Protein AF-A0AAU9C6Y6-F1 (afdb_monomer_lite)

Radius of gyration: 31.86 Å; chains: 1; bounding box: 61×22×101 Å

Structure (mmCIF, N/CA/C/O backbone):
data_AF-A0AAU9C6Y6-F1
#
_entry.id   AF-A0AAU9C6Y6-F1
#
loop_
_atom_site.group_PDB
_atom_site.id
_atom_site.type_symbol
_atom_site.label_atom_id
_atom_site.label_alt_id
_atom_site.label_comp_id
_atom_site.label_asym_id
_atom_site.label_entity_id
_atom_site.label_seq_id
_atom_site.pdbx_PDB_ins_code
_atom_site.Cartn_x
_atom_site.Cartn_y
_atom_site.Cartn_z
_atom_site.occupancy
_atom_site.B_iso_or_equiv
_atom_site.auth_seq_id
_atom_site.auth_comp_id
_atom_site.auth_asym_id
_atom_site.auth_atom_id
_atom_site.pdbx_PDB_model_num
ATOM 1 N N . MET A 1 1 ? 35.448 9.245 -67.996 1.00 52.88 1 MET A N 1
ATOM 2 C CA . MET A 1 1 ? 35.584 9.422 -66.527 1.00 52.88 1 MET A CA 1
ATOM 3 C C . MET A 1 1 ? 34.272 9.784 -65.802 1.00 52.88 1 MET A C 1
ATOM 5 O O . MET A 1 1 ? 34.324 10.096 -64.621 1.00 52.88 1 MET A O 1
ATOM 9 N N . ASN A 1 2 ? 33.089 9.674 -66.432 1.00 55.56 2 ASN A N 1
ATOM 10 C CA . ASN A 1 2 ? 31.809 10.038 -65.786 1.00 55.56 2 ASN A CA 1
ATOM 11 C C . ASN A 1 2 ? 31.006 8.837 -65.241 1.00 55.56 2 ASN A C 1
ATOM 13 O O . ASN A 1 2 ? 30.227 9.002 -64.308 1.00 55.56 2 ASN A O 1
ATOM 17 N N . MET A 1 3 ? 31.215 7.623 -65.770 1.00 51.03 3 MET A N 1
ATOM 18 C CA . MET A 1 3 ? 30.457 6.431 -65.352 1.00 51.03 3 MET A CA 1
ATOM 19 C C . MET A 1 3 ? 30.866 5.917 -63.960 1.00 51.03 3 MET A C 1
ATOM 21 O O . MET A 1 3 ? 30.005 5.638 -63.131 1.00 51.03 3 MET A O 1
ATOM 25 N N . LEU A 1 4 ? 32.175 5.876 -63.675 1.00 56.47 4 LEU A N 1
ATOM 26 C CA . LEU A 1 4 ? 32.714 5.483 -62.364 1.00 56.47 4 LEU A CA 1
ATOM 27 C C . LEU A 1 4 ? 32.316 6.479 -61.263 1.00 56.47 4 LEU A C 1
ATOM 29 O O . LEU A 1 4 ? 31.940 6.071 -60.170 1.00 56.47 4 LEU A O 1
ATOM 33 N N . ARG A 1 5 ? 32.293 7.784 -61.578 1.00 58.19 5 ARG A N 1
ATOM 34 C CA . ARG A 1 5 ? 31.905 8.845 -60.635 1.00 58.19 5 ARG A CA 1
ATOM 35 C C . ARG A 1 5 ? 30.444 8.722 -60.190 1.00 58.19 5 ARG A C 1
ATOM 37 O O . ARG A 1 5 ? 30.152 8.902 -59.013 1.00 58.19 5 ARG A O 1
ATOM 44 N N . ASN A 1 6 ? 29.538 8.353 -61.097 1.00 62.56 6 ASN A N 1
ATOM 45 C CA . ASN A 1 6 ? 28.130 8.116 -60.763 1.00 62.56 6 ASN A CA 1
ATOM 46 C C . ASN A 1 6 ? 27.925 6.859 -59.906 1.00 62.56 6 ASN A C 1
ATOM 48 O O . ASN A 1 6 ? 27.060 6.864 -59.030 1.00 62.56 6 ASN A O 1
ATOM 52 N N . PHE A 1 7 ? 28.719 5.807 -60.121 1.00 64.31 7 PHE A N 1
ATOM 53 C CA . PHE A 1 7 ? 28.696 4.618 -59.266 1.00 64.31 7 PHE A CA 1
ATOM 54 C C . PHE A 1 7 ? 29.164 4.937 -57.843 1.00 64.31 7 PHE A C 1
ATOM 56 O O . PHE A 1 7 ? 28.476 4.590 -56.885 1.00 64.31 7 PHE A O 1
ATOM 63 N N . THR A 1 8 ? 30.268 5.675 -57.697 1.00 73.62 8 THR A N 1
ATOM 64 C CA . THR A 1 8 ? 30.772 6.103 -56.385 1.00 73.62 8 THR A CA 1
ATOM 65 C C . THR A 1 8 ? 29.784 7.026 -55.665 1.00 73.62 8 THR A C 1
ATOM 67 O O . THR A 1 8 ? 29.518 6.814 -54.488 1.00 73.62 8 THR A O 1
ATOM 70 N N . ILE A 1 9 ? 29.170 8.000 -56.353 1.00 77.12 9 ILE A N 1
ATOM 71 C CA . ILE A 1 9 ? 28.183 8.911 -55.738 1.00 77.12 9 ILE A CA 1
ATOM 72 C C . ILE A 1 9 ? 26.941 8.150 -55.253 1.00 77.12 9 ILE A C 1
ATOM 74 O O . ILE A 1 9 ? 26.478 8.385 -54.140 1.00 77.12 9 ILE A O 1
ATOM 78 N N . ARG A 1 10 ? 26.411 7.213 -56.052 1.00 80.56 10 ARG A N 1
ATOM 79 C CA . ARG A 1 10 ? 25.257 6.391 -55.649 1.00 80.56 10 ARG A CA 1
ATOM 80 C C . ARG A 1 10 ? 25.585 5.489 -54.463 1.00 80.56 10 ARG A C 1
ATOM 82 O O . ARG A 1 10 ? 24.769 5.373 -53.557 1.00 80.56 10 ARG A O 1
ATOM 89 N N . PHE A 1 11 ? 26.777 4.897 -54.444 1.00 82.12 11 PHE A N 1
ATOM 90 C CA . PHE A 1 11 ? 27.230 4.075 -53.325 1.00 82.12 11 PHE A CA 1
ATOM 91 C C . PHE A 1 11 ? 27.365 4.894 -52.034 1.00 82.12 11 PHE A C 1
ATOM 93 O O . PHE A 1 11 ? 26.866 4.483 -50.992 1.00 82.12 11 PHE A O 1
ATOM 100 N N . VAL A 1 12 ? 27.956 6.091 -52.113 1.00 85.38 12 VAL A N 1
ATOM 101 C CA . VAL A 1 12 ? 28.076 7.008 -50.967 1.00 85.38 12 VAL A CA 1
ATOM 102 C C . VAL A 1 12 ? 26.699 7.468 -50.477 1.00 85.38 12 VAL A C 1
ATOM 104 O O . VAL A 1 12 ? 26.449 7.476 -49.275 1.00 85.38 12 VAL A O 1
ATOM 107 N N . MET A 1 13 ? 25.774 7.784 -51.387 1.00 87.06 13 MET A N 1
ATOM 108 C CA . MET A 1 13 ? 24.400 8.158 -51.036 1.00 87.06 13 MET A CA 1
ATOM 109 C C . MET A 1 13 ? 23.655 7.013 -50.331 1.00 87.06 13 MET A C 1
ATOM 111 O O . MET A 1 13 ? 22.994 7.250 -49.322 1.00 87.06 13 MET A O 1
ATOM 115 N N .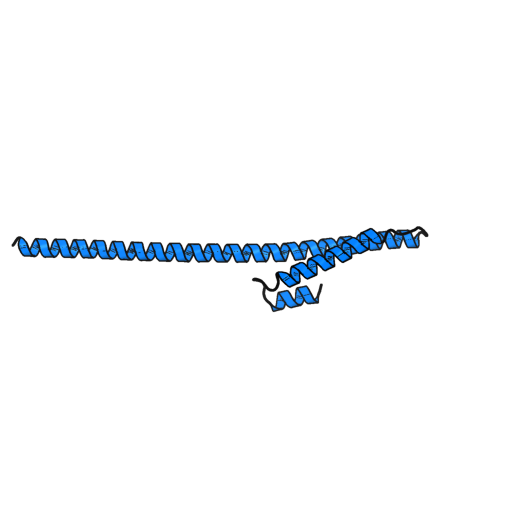 LEU A 1 14 ? 23.799 5.774 -50.814 1.00 87.00 14 LEU A N 1
ATOM 116 C CA . LEU A 1 14 ? 23.216 4.588 -50.179 1.00 87.00 14 LEU A CA 1
ATOM 117 C C . LEU A 1 14 ? 23.845 4.288 -48.815 1.00 87.00 14 LEU A C 1
ATOM 119 O O . LEU A 1 14 ? 23.128 3.912 -47.895 1.00 87.00 14 LEU A O 1
ATOM 123 N N . ALA A 1 15 ? 25.155 4.487 -48.660 1.00 87.12 15 ALA A N 1
ATOM 124 C CA . ALA A 1 15 ? 25.835 4.306 -47.381 1.00 87.12 15 ALA A CA 1
ATOM 125 C C . ALA A 1 15 ? 25.337 5.312 -46.330 1.00 87.12 15 ALA A C 1
ATOM 127 O O . ALA A 1 15 ? 25.002 4.919 -45.215 1.00 87.12 15 ALA A O 1
ATOM 128 N N . ILE A 1 16 ? 25.214 6.593 -46.700 1.00 89.00 16 ILE A N 1
ATOM 129 C CA . ILE A 1 16 ? 24.663 7.630 -45.816 1.00 89.00 16 ILE A CA 1
ATOM 130 C C . ILE A 1 16 ? 23.209 7.299 -45.458 1.00 89.00 16 ILE A C 1
ATOM 132 O O . ILE A 1 16 ? 22.860 7.304 -44.280 1.00 89.00 16 ILE A O 1
ATOM 136 N N . LEU A 1 17 ? 22.376 6.947 -46.443 1.00 90.44 17 LEU A N 1
ATOM 137 C CA . LEU A 1 17 ? 20.984 6.559 -46.204 1.00 90.44 17 LEU A CA 1
ATOM 138 C C . LEU A 1 17 ? 20.882 5.338 -45.278 1.00 90.44 17 LEU A C 1
ATOM 140 O O . LEU A 1 17 ? 20.072 5.338 -44.358 1.00 90.44 17 LEU A O 1
ATOM 144 N N . GLY A 1 18 ? 21.728 4.325 -45.477 1.00 90.06 18 GLY A N 1
ATOM 145 C CA . GLY A 1 18 ? 21.773 3.127 -44.639 1.00 90.06 18 GLY A CA 1
ATOM 146 C C . GLY A 1 18 ? 22.131 3.439 -43.187 1.00 90.06 18 GLY A C 1
ATOM 147 O O . GLY A 1 18 ? 21.477 2.935 -42.276 1.00 90.06 18 GLY A O 1
ATOM 148 N N . ILE A 1 19 ? 23.108 4.325 -42.964 1.00 90.12 19 ILE A N 1
ATOM 149 C CA . ILE A 1 19 ? 23.465 4.801 -41.620 1.00 90.12 19 ILE A CA 1
ATOM 150 C C . ILE A 1 19 ? 22.295 5.567 -40.993 1.00 90.12 19 ILE A C 1
ATOM 152 O O . ILE A 1 19 ? 21.953 5.315 -39.839 1.00 90.12 19 ILE A O 1
ATOM 156 N N . PHE A 1 20 ? 21.636 6.450 -41.748 1.00 90.88 20 PHE A N 1
ATOM 157 C CA . PHE A 1 20 ? 20.450 7.160 -41.266 1.00 90.88 20 PHE A CA 1
ATOM 158 C C . PHE A 1 20 ? 19.319 6.193 -40.896 1.00 90.88 20 PHE A C 1
ATOM 160 O O . PHE A 1 20 ? 18.746 6.321 -39.817 1.00 90.88 20 PHE A O 1
ATOM 167 N N . CYS A 1 21 ? 19.026 5.198 -41.735 1.00 90.25 21 CYS A N 1
ATOM 168 C CA . CYS A 1 21 ? 18.012 4.185 -41.449 1.00 90.25 21 CYS A CA 1
ATOM 169 C C . CYS A 1 21 ? 18.350 3.365 -40.198 1.00 90.25 21 CYS A C 1
ATOM 171 O O . CYS A 1 21 ? 17.473 3.155 -39.363 1.00 90.25 21 CYS A O 1
ATOM 173 N N . LEU A 1 22 ? 19.607 2.940 -40.034 1.00 90.31 22 LEU A N 1
ATOM 174 C CA . LEU A 1 22 ? 20.060 2.228 -38.835 1.00 90.31 22 LEU A CA 1
ATOM 175 C C . LEU A 1 22 ? 19.918 3.084 -37.577 1.00 90.31 22 LEU A C 1
ATOM 177 O O . LEU A 1 22 ? 19.437 2.598 -36.555 1.00 90.31 22 LEU A O 1
ATOM 181 N N . MET A 1 23 ? 20.289 4.362 -37.659 1.00 91.75 23 MET A N 1
ATOM 182 C CA . MET A 1 23 ? 20.155 5.293 -36.544 1.00 91.75 23 MET A CA 1
ATOM 183 C C . MET A 1 23 ? 18.683 5.483 -36.159 1.00 91.75 23 MET A C 1
ATOM 185 O O . MET A 1 23 ? 18.338 5.375 -34.985 1.00 91.75 23 MET A O 1
ATOM 189 N N . TRP A 1 24 ? 17.801 5.696 -37.139 1.00 89.44 24 TRP A N 1
ATOM 190 C CA . TRP A 1 24 ? 16.361 5.830 -36.907 1.00 89.44 24 TRP A CA 1
ATOM 191 C C . TRP A 1 24 ? 15.738 4.559 -36.327 1.00 89.44 24 TRP A C 1
ATOM 193 O O . TRP A 1 24 ? 14.948 4.645 -35.388 1.00 89.44 24 TRP A O 1
ATOM 203 N N . ALA A 1 25 ? 16.121 3.383 -36.827 1.00 89.88 25 ALA A N 1
ATOM 204 C CA . ALA A 1 25 ? 15.669 2.109 -36.278 1.00 89.88 25 ALA A CA 1
ATOM 205 C C . ALA A 1 25 ? 16.140 1.922 -34.826 1.00 89.88 25 ALA A C 1
ATOM 207 O O . ALA A 1 25 ? 15.345 1.546 -33.967 1.00 89.88 25 ALA A O 1
ATOM 208 N N . GLY A 1 26 ? 17.402 2.247 -34.531 1.00 88.44 26 GLY A N 1
ATOM 209 C CA . GLY A 1 26 ? 17.958 2.183 -33.179 1.00 88.44 26 GLY A CA 1
ATOM 210 C C . GLY A 1 26 ? 17.245 3.119 -32.202 1.00 88.44 26 GLY A C 1
ATOM 211 O O . GLY A 1 26 ? 16.847 2.688 -31.121 1.00 88.44 26 GLY A O 1
ATOM 212 N N . VAL A 1 27 ? 17.013 4.375 -32.597 1.00 88.88 27 VAL A N 1
ATOM 213 C CA . VAL A 1 27 ? 16.280 5.356 -31.778 1.00 88.88 27 VAL A CA 1
ATOM 214 C C . VAL A 1 27 ? 14.820 4.942 -31.587 1.00 88.88 27 VAL A C 1
ATOM 216 O O . VAL A 1 27 ? 14.312 5.035 -30.473 1.00 88.88 27 VAL A O 1
ATOM 219 N N . GLY A 1 28 ? 14.149 4.441 -32.628 1.00 85.62 28 GLY A N 1
ATOM 220 C CA . GLY A 1 28 ? 12.763 3.972 -32.539 1.00 85.62 28 GLY A CA 1
ATOM 221 C C . GLY A 1 28 ? 12.599 2.768 -31.606 1.00 85.62 28 GLY A C 1
ATOM 222 O O . GLY A 1 28 ? 11.711 2.759 -30.749 1.00 85.62 28 GLY A O 1
ATOM 223 N N . LEU A 1 29 ? 13.496 1.782 -31.712 1.00 85.69 29 LEU A N 1
ATOM 224 C CA . LEU A 1 29 ? 13.524 0.626 -30.812 1.00 85.69 29 LEU A CA 1
ATOM 225 C C . LEU A 1 29 ? 13.835 1.045 -29.373 1.00 85.69 29 LEU A C 1
ATOM 227 O O . LEU A 1 29 ? 13.125 0.637 -28.456 1.00 85.69 29 LEU A O 1
ATOM 231 N N . TYR A 1 30 ? 14.842 1.899 -29.170 1.00 86.00 30 TYR A N 1
ATOM 232 C CA . TYR A 1 30 ? 15.189 2.411 -27.844 1.00 86.00 30 TYR A CA 1
ATOM 233 C C . TYR A 1 30 ? 14.048 3.222 -27.220 1.00 86.00 30 TYR A C 1
ATOM 235 O O . TYR A 1 30 ? 13.751 3.062 -26.039 1.00 86.00 30 TYR A O 1
ATOM 243 N N . SER A 1 31 ? 13.371 4.063 -28.005 1.00 82.50 31 SER A N 1
ATOM 244 C CA . SER A 1 31 ? 12.237 4.864 -27.542 1.00 82.50 31 SER A CA 1
ATOM 245 C C . SER A 1 31 ? 11.065 3.980 -27.113 1.00 82.50 31 SER A C 1
ATOM 247 O O . SER A 1 31 ? 10.532 4.170 -26.022 1.00 82.50 31 SER A O 1
ATOM 249 N N . THR A 1 32 ? 10.730 2.957 -27.905 1.00 77.19 32 THR A N 1
ATOM 250 C CA . THR A 1 32 ? 9.672 1.989 -27.565 1.00 77.19 32 THR A CA 1
ATOM 251 C C . THR A 1 32 ? 10.032 1.190 -26.312 1.00 77.19 32 THR A C 1
ATOM 253 O O . THR A 1 32 ? 9.206 1.025 -25.415 1.00 77.19 32 THR A O 1
ATOM 256 N N . TRP A 1 33 ? 11.285 0.739 -26.209 1.00 83.25 33 TRP A N 1
ATOM 257 C CA . TRP A 1 33 ? 11.788 0.020 -25.040 1.00 83.25 33 TRP A CA 1
ATOM 258 C C . TRP A 1 33 ? 11.772 0.884 -23.768 1.00 83.25 33 TRP A C 1
ATOM 260 O O . TRP A 1 33 ? 11.322 0.433 -22.715 1.00 83.25 33 TRP A O 1
ATOM 270 N N . SER A 1 34 ? 12.204 2.143 -23.869 1.00 77.50 34 SER A N 1
ATOM 271 C CA . SER A 1 34 ? 12.175 3.114 -22.771 1.00 77.50 34 SER A CA 1
ATOM 272 C C . SER A 1 34 ? 10.742 3.404 -22.318 1.00 77.50 34 SER A C 1
ATOM 274 O O . SER A 1 34 ? 10.449 3.391 -21.124 1.00 77.50 34 SER A O 1
ATOM 276 N N . LEU A 1 35 ? 9.818 3.578 -23.268 1.00 72.50 35 LEU A N 1
ATOM 277 C CA . LEU A 1 35 ? 8.408 3.802 -22.966 1.00 72.50 35 LEU A CA 1
ATOM 278 C C . LEU A 1 35 ? 7.772 2.588 -22.273 1.00 72.50 35 LEU A C 1
ATOM 280 O O . LEU A 1 35 ? 7.023 2.766 -21.315 1.00 72.50 35 LEU A O 1
ATOM 284 N N . SER A 1 36 ? 8.120 1.367 -22.695 1.00 71.00 36 SER A N 1
ATOM 285 C CA . SER A 1 36 ? 7.699 0.133 -22.017 1.00 71.00 36 SER A CA 1
ATOM 286 C C . SER A 1 36 ? 8.186 0.104 -20.569 1.00 71.00 36 SER A C 1
ATOM 288 O O . SER A 1 36 ? 7.387 -0.099 -19.666 1.00 71.00 36 SER A O 1
ATOM 290 N N . ARG A 1 37 ? 9.468 0.403 -20.323 1.00 71.56 37 ARG A N 1
ATOM 291 C CA . ARG A 1 37 ? 10.046 0.485 -18.969 1.00 71.56 37 ARG A CA 1
ATOM 292 C C . ARG A 1 37 ? 9.345 1.515 -18.082 1.00 71.56 37 ARG A C 1
ATOM 294 O O . ARG A 1 37 ? 9.142 1.256 -16.898 1.00 71.56 37 ARG A O 1
ATOM 301 N N . VAL A 1 38 ? 8.994 2.677 -18.634 1.00 67.06 38 VAL A N 1
ATOM 302 C CA . VAL A 1 38 ? 8.242 3.715 -17.910 1.00 67.06 38 VAL A CA 1
ATOM 303 C C . VAL A 1 38 ? 6.819 3.240 -17.605 1.00 67.06 38 VAL A C 1
ATOM 305 O O . VAL A 1 38 ? 6.339 3.438 -16.491 1.00 67.06 38 VAL A O 1
ATOM 308 N N . SER A 1 39 ? 6.163 2.572 -18.558 1.00 65.94 39 SER A N 1
ATOM 309 C CA . SER A 1 39 ? 4.837 1.974 -18.364 1.00 65.94 39 SER A CA 1
ATOM 310 C C . SER A 1 39 ? 4.850 0.900 -17.272 1.00 65.94 39 SER A C 1
ATOM 312 O O . SER A 1 39 ? 4.009 0.934 -16.376 1.00 65.94 39 SER A O 1
ATOM 314 N N . ASP A 1 40 ? 5.833 -0.002 -17.299 1.00 67.06 40 ASP A N 1
ATOM 315 C CA . ASP A 1 40 ? 6.005 -1.062 -16.301 1.00 67.06 40 ASP A CA 1
ATOM 316 C C . ASP A 1 40 ? 6.266 -0.474 -14.906 1.00 67.06 40 ASP A C 1
ATOM 318 O O . ASP A 1 40 ? 5.670 -0.902 -13.918 1.00 67.06 40 ASP A O 1
ATOM 322 N N . GLY A 1 41 ? 7.113 0.559 -14.823 1.00 61.38 41 GLY A N 1
ATOM 323 C CA . GLY A 1 41 ? 7.373 1.278 -13.575 1.00 61.38 41 GLY A CA 1
ATOM 324 C C . GLY A 1 41 ? 6.121 1.946 -13.001 1.00 61.38 41 GLY A C 1
ATOM 325 O O . GLY A 1 41 ? 5.885 1.876 -11.797 1.00 61.38 41 GLY A O 1
ATOM 326 N N . ASN A 1 42 ? 5.283 2.541 -13.853 1.00 69.44 42 ASN A N 1
ATOM 327 C CA . ASN A 1 42 ? 4.039 3.188 -13.435 1.00 69.44 42 ASN A CA 1
ATOM 328 C C . ASN A 1 42 ? 2.987 2.183 -12.925 1.00 69.44 42 ASN A C 1
ATOM 330 O O . ASN A 1 42 ? 2.236 2.488 -11.999 1.00 69.44 42 ASN A O 1
ATOM 334 N N . GLU A 1 43 ? 2.936 0.978 -13.498 1.00 70.12 43 GLU A N 1
ATOM 335 C CA . GLU A 1 43 ? 2.055 -0.092 -13.013 1.00 70.12 43 GLU A CA 1
ATOM 336 C C . GLU A 1 43 ? 2.510 -0.620 -11.642 1.00 70.12 43 GLU A C 1
ATOM 338 O O . GLU A 1 43 ? 1.693 -0.778 -10.732 1.00 70.12 43 GLU A O 1
ATOM 343 N N . VAL A 1 44 ? 3.819 -0.808 -11.451 1.00 73.75 44 VAL A N 1
ATOM 344 C CA . VAL A 1 44 ? 4.404 -1.195 -10.156 1.00 73.75 44 VAL A CA 1
ATOM 345 C C . VAL A 1 44 ? 4.122 -0.150 -9.074 1.00 73.75 44 VAL A C 1
ATOM 347 O O . VAL A 1 44 ? 3.687 -0.505 -7.978 1.00 73.75 44 VAL A O 1
ATOM 350 N N . ASP A 1 45 ? 4.319 1.134 -9.378 1.00 70.88 45 ASP A N 1
ATOM 351 C CA . ASP A 1 45 ? 4.092 2.219 -8.419 1.00 70.88 45 ASP A CA 1
ATOM 352 C C . ASP A 1 45 ? 2.616 2.304 -8.000 1.00 70.88 45 ASP A C 1
ATOM 354 O O . ASP A 1 45 ? 2.290 2.371 -6.813 1.00 70.88 45 ASP A O 1
ATOM 358 N N . ARG A 1 46 ? 1.689 2.155 -8.956 1.00 79.44 46 ARG A N 1
ATOM 359 C CA . ARG A 1 46 ? 0.250 2.063 -8.665 1.00 79.44 46 ARG A CA 1
ATOM 360 C C . ARG A 1 46 ? -0.091 0.909 -7.729 1.00 79.44 46 ARG A C 1
ATOM 362 O O . ARG A 1 46 ? -0.921 1.075 -6.831 1.00 79.44 46 ARG A O 1
ATOM 369 N N . GLN A 1 47 ? 0.528 -0.252 -7.922 1.00 80.44 47 GLN A N 1
ATOM 370 C CA . GLN A 1 47 ? 0.305 -1.410 -7.059 1.00 80.44 47 GLN A CA 1
ATOM 371 C C . GLN A 1 47 ? 0.875 -1.192 -5.649 1.00 80.44 47 GLN A C 1
ATOM 373 O O . GLN A 1 47 ? 0.181 -1.495 -4.675 1.00 80.44 47 GLN A O 1
ATOM 378 N N . LEU A 1 48 ? 2.063 -0.589 -5.519 1.00 82.81 48 LEU A N 1
ATOM 379 C CA . LEU A 1 48 ? 2.647 -0.216 -4.223 1.00 82.81 48 LEU A CA 1
ATOM 380 C C . LEU A 1 48 ? 1.775 0.798 -3.473 1.00 82.81 48 LEU A C 1
ATOM 382 O O . LEU A 1 48 ? 1.455 0.596 -2.301 1.00 82.81 48 LEU A O 1
ATOM 386 N N . VAL A 1 49 ? 1.322 1.858 -4.149 1.00 86.00 49 VAL A N 1
ATOM 387 C CA . VAL A 1 49 ? 0.431 2.869 -3.556 1.00 86.00 49 VAL A CA 1
ATOM 388 C C . VAL A 1 49 ? -0.883 2.238 -3.105 1.00 86.00 49 VAL A C 1
ATOM 390 O O . VAL A 1 49 ? -1.383 2.558 -2.022 1.00 86.00 49 VAL A O 1
ATOM 393 N N . LYS A 1 50 ? -1.441 1.305 -3.887 1.00 87.31 50 LYS A N 1
ATOM 394 C CA . LYS A 1 50 ? -2.648 0.568 -3.497 1.00 87.31 50 LYS A CA 1
ATOM 395 C C . LYS A 1 50 ? -2.410 -0.265 -2.234 1.00 87.31 50 LYS A C 1
ATOM 397 O O . LYS A 1 50 ? -3.212 -0.178 -1.306 1.00 87.31 50 LYS A O 1
ATOM 402 N N . GLN A 1 51 ? -1.308 -1.012 -2.164 1.00 86.69 51 GLN A N 1
ATOM 403 C CA . GLN A 1 51 ? -0.930 -1.794 -0.979 1.00 86.69 51 GLN A CA 1
ATOM 404 C C . GLN A 1 51 ? -0.749 -0.908 0.261 1.00 86.69 51 GLN A C 1
ATOM 406 O O . GLN A 1 51 ? -1.320 -1.193 1.315 1.00 86.69 51 GLN A O 1
ATOM 411 N N . MET A 1 52 ? -0.038 0.215 0.128 1.00 89.12 52 MET A N 1
ATOM 412 C CA . MET A 1 52 ? 0.161 1.179 1.214 1.00 89.12 52 MET A CA 1
ATOM 413 C C . MET A 1 52 ? -1.161 1.814 1.668 1.00 89.12 52 MET A C 1
ATOM 415 O O . MET A 1 52 ? -1.388 1.999 2.864 1.00 89.12 52 MET A O 1
ATOM 419 N N . THR A 1 53 ? -2.061 2.103 0.726 1.00 90.69 53 THR A N 1
ATOM 420 C CA . THR A 1 53 ? -3.389 2.661 1.012 1.00 90.69 53 THR A CA 1
ATOM 421 C C . THR A 1 53 ? -4.239 1.676 1.811 1.00 90.69 53 THR A C 1
ATOM 423 O O . THR A 1 53 ? -4.833 2.062 2.816 1.00 90.69 53 THR A O 1
ATOM 426 N N . VAL A 1 54 ? -4.282 0.401 1.411 1.00 91.88 54 VAL A N 1
ATOM 427 C CA . VAL A 1 54 ? -5.041 -0.639 2.127 1.00 91.88 54 VAL A CA 1
ATOM 428 C C . VAL A 1 54 ? -4.479 -0.859 3.531 1.00 91.88 54 VAL A C 1
ATOM 430 O O . VAL A 1 54 ? -5.250 -0.918 4.491 1.00 91.88 54 VAL A O 1
ATOM 433 N N . LEU A 1 55 ? -3.151 -0.898 3.671 1.00 91.81 55 LEU A N 1
ATOM 434 C CA . LEU A 1 55 ? -2.481 -0.998 4.967 1.00 91.81 55 LEU A CA 1
ATOM 435 C C . LEU A 1 55 ? -2.819 0.194 5.879 1.00 91.81 55 LEU A C 1
ATOM 437 O O . LEU A 1 55 ? -3.207 0.004 7.031 1.00 91.81 55 LEU A O 1
ATOM 441 N N . SER A 1 56 ? -2.737 1.421 5.357 1.00 91.00 56 SER A N 1
ATOM 442 C CA . SER A 1 56 ? -3.076 2.640 6.100 1.00 91.00 56 SER A CA 1
ATOM 443 C C . SER A 1 56 ? -4.548 2.665 6.528 1.00 91.00 56 SER A C 1
ATOM 445 O O . SER A 1 56 ? -4.854 2.973 7.680 1.00 91.00 56 SER A O 1
ATOM 447 N N . GLN A 1 57 ? -5.462 2.264 5.639 1.00 91.81 57 GLN A N 1
ATOM 448 C CA . GLN A 1 57 ? -6.888 2.157 5.951 1.00 91.81 57 GLN A CA 1
ATOM 449 C C . GLN A 1 57 ? -7.164 1.109 7.032 1.00 91.81 57 GLN A C 1
ATOM 451 O O . GLN A 1 57 ? -7.988 1.350 7.910 1.00 91.81 57 GLN A O 1
ATOM 456 N N . GLY A 1 58 ? -6.481 -0.038 7.001 1.00 92.00 58 GLY A N 1
ATOM 457 C CA . GLY A 1 58 ? -6.583 -1.036 8.065 1.00 92.00 58 GLY A CA 1
ATOM 458 C C . GLY A 1 58 ? -6.115 -0.510 9.417 1.00 92.00 58 GLY A C 1
ATOM 459 O O . GLY A 1 58 ? -6.804 -0.702 10.416 1.00 92.00 58 GLY A O 1
ATOM 460 N N . ASN A 1 59 ? -5.003 0.225 9.436 1.00 92.69 59 ASN A N 1
ATOM 461 C CA . ASN A 1 59 ? -4.488 0.858 10.648 1.00 92.69 59 ASN A CA 1
ATOM 462 C C . ASN A 1 59 ? -5.456 1.922 11.210 1.00 92.69 59 ASN A C 1
ATOM 464 O O . ASN A 1 59 ? -5.690 1.982 12.414 1.00 92.69 59 ASN A O 1
ATOM 468 N N . ASP A 1 60 ? -6.093 2.725 10.352 1.00 94.00 60 ASP A N 1
ATOM 469 C CA . ASP A 1 60 ? -7.163 3.645 10.773 1.00 94.00 60 ASP A CA 1
ATOM 470 C C . ASP A 1 60 ? -8.354 2.889 11.393 1.00 94.00 60 ASP A C 1
ATOM 472 O O . ASP A 1 60 ? -8.863 3.297 12.440 1.00 94.00 60 AS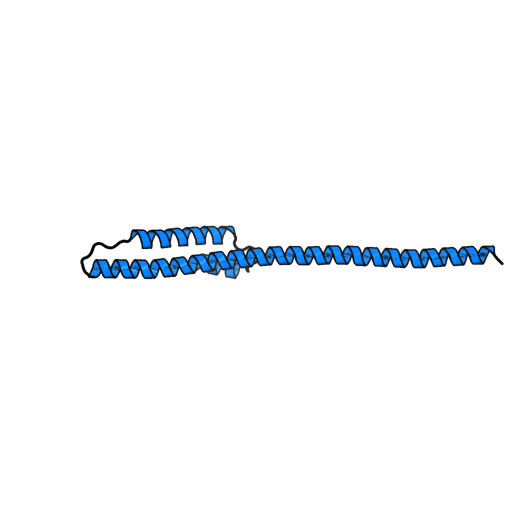P A O 1
ATOM 476 N N . GLN A 1 61 ? -8.771 1.754 10.818 1.00 92.50 61 GLN A N 1
ATOM 477 C CA . GLN A 1 61 ? -9.823 0.927 11.425 1.00 92.50 61 GLN A CA 1
ATOM 478 C C . GLN A 1 61 ? -9.401 0.346 12.780 1.00 92.50 61 GLN A C 1
ATOM 480 O O . GLN A 1 61 ? -10.225 0.329 13.695 1.00 92.50 61 GLN A O 1
ATOM 485 N N . TYR A 1 62 ? -8.137 -0.057 12.941 1.00 94.38 62 TYR A N 1
ATOM 486 C CA . TYR A 1 62 ? -7.595 -0.505 14.225 1.00 94.38 62 TYR A CA 1
ATOM 487 C C . TYR A 1 62 ? -7.715 0.584 15.301 1.00 94.38 62 TYR A C 1
ATOM 489 O O . TYR A 1 62 ? -8.296 0.346 16.361 1.00 94.38 62 TYR A O 1
ATOM 497 N N . PHE A 1 63 ? -7.262 1.810 15.017 1.00 94.56 63 PHE A N 1
ATOM 498 C CA . PHE A 1 63 ? -7.396 2.915 15.972 1.00 94.56 63 PHE A CA 1
ATOM 499 C C . PHE A 1 63 ? -8.858 3.217 16.298 1.00 94.56 63 PHE A C 1
ATOM 501 O O . PHE A 1 63 ? -9.215 3.383 17.466 1.00 94.56 63 PHE A O 1
ATOM 508 N N . ARG A 1 64 ? -9.734 3.227 15.286 1.00 94.31 64 ARG A N 1
ATOM 509 C CA . ARG A 1 64 ? -11.176 3.422 15.493 1.00 94.31 64 ARG A CA 1
ATOM 510 C C . ARG A 1 64 ? -11.776 2.336 16.372 1.00 94.31 64 ARG A C 1
ATOM 512 O O . ARG A 1 64 ? -12.587 2.664 17.235 1.00 94.31 64 ARG A O 1
ATOM 519 N N . PHE A 1 65 ? -11.396 1.079 16.167 1.00 95.62 65 PHE A N 1
ATOM 520 C CA . PHE A 1 65 ? -11.831 -0.034 17.000 1.00 95.62 65 PHE A CA 1
ATOM 521 C C . PHE A 1 65 ? -11.420 0.187 18.456 1.00 95.62 65 PHE A C 1
ATOM 523 O O . PHE A 1 65 ? -12.288 0.204 19.327 1.00 95.62 65 PHE A O 1
ATOM 530 N N . VAL A 1 66 ? -10.136 0.456 18.711 1.00 94.88 66 VAL A N 1
ATOM 531 C CA . VAL A 1 66 ? -9.608 0.673 20.066 1.00 94.88 66 VAL A CA 1
ATOM 532 C C . VAL A 1 66 ? -10.309 1.844 20.759 1.00 94.88 66 VAL A C 1
ATOM 534 O O . VAL A 1 66 ? -10.791 1.694 21.880 1.00 94.88 66 VAL A O 1
ATOM 537 N N . THR A 1 67 ? -10.441 2.997 20.097 1.00 94.88 67 THR A N 1
ATOM 538 C CA . THR A 1 67 ? -11.105 4.170 20.689 1.00 94.88 67 THR A CA 1
ATOM 539 C C . THR A 1 67 ? -12.586 3.917 20.974 1.00 94.88 67 THR A C 1
ATOM 541 O O . THR A 1 67 ? -13.085 4.294 22.036 1.00 94.88 67 THR A O 1
ATOM 544 N N . ARG A 1 68 ? -13.314 3.288 20.042 1.00 93.31 68 ARG A N 1
ATOM 545 C CA . ARG A 1 68 ? -14.749 3.005 20.218 1.00 93.31 68 ARG A CA 1
ATOM 546 C C . ARG A 1 68 ? -14.981 1.970 21.309 1.00 93.31 68 ARG A C 1
ATOM 548 O O . ARG A 1 68 ? -15.873 2.159 22.130 1.00 93.31 68 ARG A O 1
ATOM 555 N N . LEU A 1 69 ? -14.153 0.928 21.353 1.00 95.44 69 LEU A N 1
ATOM 556 C CA . LEU A 1 69 ? -14.214 -0.087 22.394 1.00 95.44 69 LEU A CA 1
ATOM 557 C C . LEU A 1 69 ? -13.901 0.513 23.768 1.00 95.44 69 LEU A C 1
ATOM 559 O O . LEU A 1 69 ? -14.650 0.260 24.705 1.00 95.44 69 LEU A O 1
ATOM 563 N N . SER A 1 70 ? -12.868 1.355 23.882 1.00 94.25 70 SER A N 1
ATOM 564 C CA . SER A 1 70 ? -12.543 2.053 25.137 1.00 94.25 70 SER A CA 1
ATOM 565 C C . SER A 1 70 ? -13.736 2.856 25.649 1.00 94.25 70 SER A C 1
ATOM 567 O O . SER A 1 70 ? -14.163 2.678 26.786 1.00 94.25 70 SER A O 1
ATOM 569 N N . ARG A 1 71 ? -14.354 3.662 24.777 1.00 94.50 71 ARG A N 1
ATOM 570 C CA . ARG A 1 71 ? -15.538 4.453 25.132 1.00 94.50 71 ARG A CA 1
ATOM 571 C C . ARG A 1 71 ? -16.714 3.577 25.565 1.00 94.50 71 ARG A C 1
ATOM 573 O O . ARG A 1 71 ? -17.391 3.886 26.541 1.00 94.50 71 ARG A O 1
ATOM 580 N N . ALA A 1 72 ? -16.971 2.483 24.852 1.00 94.25 72 ALA A N 1
ATOM 581 C CA . ALA A 1 72 ? -18.021 1.541 25.221 1.00 94.25 72 ALA A CA 1
ATOM 582 C C . ALA A 1 72 ? -17.746 0.913 26.601 1.00 94.25 72 ALA A C 1
ATOM 584 O O . ALA A 1 72 ? -18.647 0.794 27.429 1.00 94.25 72 ALA A O 1
ATOM 585 N N . MET A 1 73 ? -16.493 0.569 26.893 1.00 94.44 73 MET A N 1
ATOM 586 C CA . MET A 1 73 ? -16.102 0.022 28.191 1.00 94.44 73 MET A CA 1
ATOM 587 C C . MET A 1 73 ? -16.241 1.039 29.329 1.00 94.44 73 MET A C 1
ATOM 589 O O . MET A 1 73 ? -16.700 0.663 30.405 1.00 94.44 73 MET A O 1
ATOM 593 N N . GLU A 1 74 ? -15.935 2.316 29.095 1.00 94.56 74 GLU A N 1
ATOM 594 C CA . 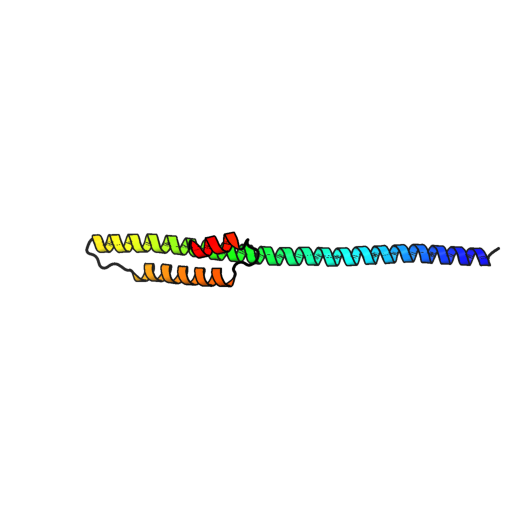GLU A 1 74 ? -16.177 3.402 30.057 1.00 94.56 74 GLU A CA 1
ATOM 595 C C . GLU A 1 74 ? -17.671 3.556 30.377 1.00 94.56 74 GLU A C 1
ATOM 597 O O . GLU A 1 74 ? -18.050 3.617 31.546 1.00 94.56 74 GLU A O 1
ATOM 602 N N . VAL A 1 75 ? -18.538 3.533 29.356 1.00 93.75 75 VAL A N 1
ATOM 603 C CA . VAL A 1 75 ? -20.001 3.582 29.542 1.00 93.75 75 VAL A CA 1
ATOM 604 C C . VAL A 1 75 ? -20.487 2.393 30.368 1.00 93.75 75 VAL A C 1
ATOM 606 O O . VAL A 1 75 ? -21.293 2.563 31.282 1.00 93.75 75 VAL A O 1
ATOM 609 N N . LYS A 1 76 ? -19.974 1.192 30.082 1.00 93.00 76 LYS A N 1
ATOM 610 C CA . LYS A 1 76 ? -20.299 -0.019 30.843 1.00 93.00 76 LYS A CA 1
ATOM 611 C C . LYS A 1 76 ? -19.840 0.085 32.300 1.00 93.00 76 LYS A C 1
ATOM 613 O O . LYS A 1 76 ? -20.584 -0.301 33.198 1.00 93.00 76 LYS A O 1
ATOM 618 N N . ALA A 1 77 ? -18.637 0.605 32.540 1.00 93.56 77 ALA A N 1
ATOM 619 C CA . ALA A 1 77 ? -18.090 0.793 33.883 1.00 93.56 77 ALA A CA 1
ATOM 620 C C . ALA A 1 77 ? -18.892 1.817 34.702 1.00 93.56 77 ALA A C 1
ATOM 622 O O . ALA A 1 77 ? -19.066 1.637 35.904 1.00 93.56 77 ALA A O 1
ATOM 623 N N . ALA A 1 78 ? -19.448 2.839 34.048 1.00 95.19 78 ALA A N 1
ATOM 624 C CA . ALA A 1 78 ? -20.357 3.806 34.659 1.00 95.19 78 ALA A CA 1
ATOM 625 C C . ALA A 1 78 ? -21.780 3.257 34.916 1.00 95.19 78 ALA A C 1
ATOM 627 O O . ALA A 1 78 ? -22.654 4.004 35.349 1.00 95.19 78 ALA A O 1
ATOM 628 N N . GLY A 1 79 ? -22.036 1.971 34.639 1.00 92.81 79 GLY A N 1
ATOM 629 C CA . GLY A 1 79 ? -23.351 1.340 34.800 1.00 92.81 79 GLY A CA 1
ATOM 630 C C . GLY A 1 79 ? -24.338 1.624 33.660 1.00 92.81 79 GLY A C 1
ATOM 631 O O . GLY A 1 79 ? -25.518 1.301 33.779 1.00 92.81 79 GLY A O 1
ATOM 632 N N . GLY A 1 80 ? -23.877 2.228 32.560 1.00 92.56 80 GLY A N 1
ATOM 633 C CA . GLY A 1 80 ? -24.672 2.478 31.359 1.00 92.56 80 GLY A CA 1
ATOM 634 C C . GLY A 1 80 ? -24.741 1.273 30.415 1.00 92.56 80 GLY A C 1
ATOM 635 O O . GLY A 1 80 ? -24.044 0.273 30.584 1.00 92.56 80 GLY A O 1
ATOM 636 N N . THR A 1 81 ? -25.572 1.382 29.373 1.00 91.62 81 THR A N 1
ATOM 637 C CA . THR A 1 81 ? -25.640 0.383 28.292 1.00 91.62 81 THR A CA 1
ATOM 638 C C . THR A 1 81 ? -24.679 0.781 27.165 1.00 91.62 81 THR A C 1
ATOM 640 O O . THR A 1 81 ? -24.910 1.804 26.519 1.00 91.62 81 THR A O 1
ATOM 643 N N . PRO A 1 82 ? -23.592 0.029 26.925 1.00 91.19 82 PRO A N 1
ATOM 644 C CA . PRO A 1 82 ? -22.579 0.397 25.940 1.00 91.19 82 PRO A CA 1
ATOM 645 C C . PRO A 1 82 ? -23.008 0.091 24.498 1.00 91.19 82 PRO A C 1
ATOM 647 O O . PRO A 1 82 ? -23.599 -0.955 24.231 1.00 91.19 82 PRO A O 1
ATOM 650 N N . ASP A 1 83 ? -22.631 0.955 23.550 1.00 87.19 83 ASP A N 1
ATOM 651 C CA . ASP A 1 83 ? -22.729 0.655 22.117 1.00 87.19 83 ASP A CA 1
ATOM 652 C C . ASP A 1 83 ? -21.471 -0.077 21.631 1.00 87.19 83 ASP A C 1
ATOM 654 O O . ASP A 1 83 ? -20.416 0.523 21.423 1.00 87.19 83 ASP A O 1
ATOM 658 N N . LEU A 1 84 ? -21.598 -1.389 21.433 1.00 92.94 84 LEU A N 1
ATOM 659 C CA . LEU A 1 84 ? -20.543 -2.229 20.865 1.00 92.94 84 LEU A CA 1
ATOM 660 C C . LEU A 1 84 ? -20.646 -2.365 19.341 1.00 92.94 84 LEU A C 1
ATOM 662 O O . LEU A 1 84 ? -19.691 -2.825 18.715 1.00 92.94 84 LEU A O 1
ATOM 666 N N . ALA A 1 85 ? -21.760 -1.957 18.724 1.00 93.00 85 ALA A N 1
ATOM 667 C CA . ALA A 1 85 ? -21.972 -2.136 17.290 1.00 93.00 85 ALA A CA 1
ATOM 668 C C . ALA A 1 85 ? -20.971 -1.305 16.479 1.00 93.00 85 ALA A C 1
ATOM 670 O O . ALA A 1 85 ? -20.417 -1.775 15.485 1.00 93.00 85 ALA A O 1
ATOM 671 N N . SER A 1 86 ? -20.670 -0.089 16.939 1.00 88.56 86 SER A N 1
ATOM 672 C CA . SER A 1 86 ? -19.687 0.780 16.290 1.00 88.56 86 SER A CA 1
ATOM 673 C C . SER A 1 86 ? -18.248 0.252 16.387 1.00 88.56 86 SER A C 1
ATOM 675 O O . SER A 1 86 ? -17.461 0.461 15.455 1.00 88.56 86 SER A O 1
ATOM 677 N N . ALA A 1 87 ? -17.890 -0.440 17.474 1.00 91.94 87 ALA A N 1
ATOM 678 C CA . ALA A 1 87 ? -16.608 -1.133 17.603 1.00 91.94 87 ALA A CA 1
ATOM 679 C C . ALA A 1 87 ? -16.572 -2.383 16.707 1.00 91.94 87 ALA A C 1
ATOM 681 O O . ALA A 1 87 ? -15.636 -2.538 15.925 1.00 91.94 87 ALA A O 1
ATOM 682 N N . GLN A 1 88 ? -17.627 -3.205 16.729 1.00 92.75 88 GLN A N 1
ATOM 683 C CA . GLN A 1 88 ? -17.748 -4.384 15.867 1.00 92.75 88 GLN A CA 1
ATOM 684 C C . GLN A 1 88 ? -17.606 -4.018 14.385 1.00 92.75 88 GLN A C 1
ATOM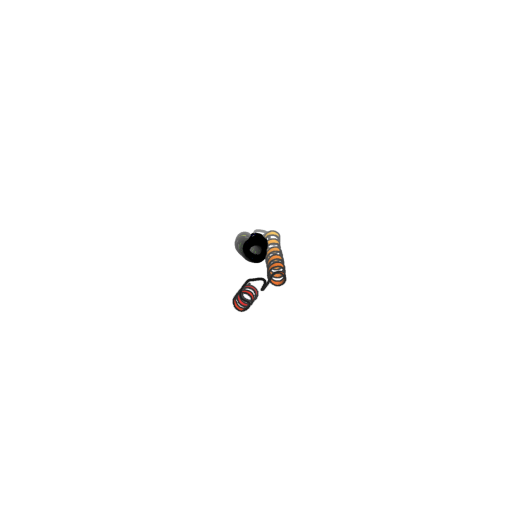 686 O O . GLN A 1 88 ? -16.829 -4.634 13.665 1.00 92.75 88 GLN A O 1
ATOM 691 N N . GLN A 1 89 ? -18.266 -2.946 13.945 1.00 93.69 89 GLN A N 1
ATOM 692 C CA . GLN A 1 89 ? -18.170 -2.473 12.567 1.00 93.69 89 GLN A CA 1
ATOM 693 C C . GLN A 1 89 ? -16.730 -2.104 12.167 1.00 93.69 89 GLN A C 1
ATOM 695 O O . GLN A 1 89 ? -16.317 -2.363 11.037 1.00 93.69 89 GLN A O 1
ATOM 700 N N . ALA A 1 90 ? -15.959 -1.483 13.068 1.00 91.88 90 ALA A N 1
ATOM 701 C CA . ALA A 1 90 ? -14.560 -1.142 12.800 1.00 91.88 90 ALA A CA 1
ATOM 702 C C . ALA A 1 90 ? -13.689 -2.405 12.677 1.00 91.88 90 ALA A C 1
ATOM 704 O O . ALA A 1 90 ? -12.862 -2.488 11.769 1.00 91.88 90 ALA A O 1
ATOM 705 N N . LEU A 1 91 ? -13.932 -3.411 13.523 1.00 93.88 91 LEU A N 1
ATOM 706 C CA . LEU A 1 91 ? -13.268 -4.714 13.447 1.00 93.88 91 LEU A CA 1
ATOM 707 C C . LEU A 1 91 ? -13.599 -5.436 12.132 1.00 93.88 91 LEU A C 1
ATOM 709 O O . LEU A 1 91 ? -12.692 -5.881 11.428 1.00 93.88 91 LEU A O 1
ATOM 713 N N . ASP A 1 92 ? -14.873 -5.482 11.742 1.00 95.69 92 ASP A N 1
ATOM 714 C CA . ASP A 1 92 ? -15.305 -6.105 10.486 1.00 95.69 92 ASP A CA 1
ATOM 715 C C . ASP A 1 92 ? -14.665 -5.416 9.270 1.00 95.69 92 ASP A C 1
ATOM 717 O O . ASP A 1 92 ? -14.224 -6.067 8.319 1.00 95.69 92 ASP A O 1
ATOM 721 N N . ASN A 1 93 ? -14.579 -4.082 9.297 1.00 93.38 93 ASN A N 1
ATOM 722 C CA . ASN A 1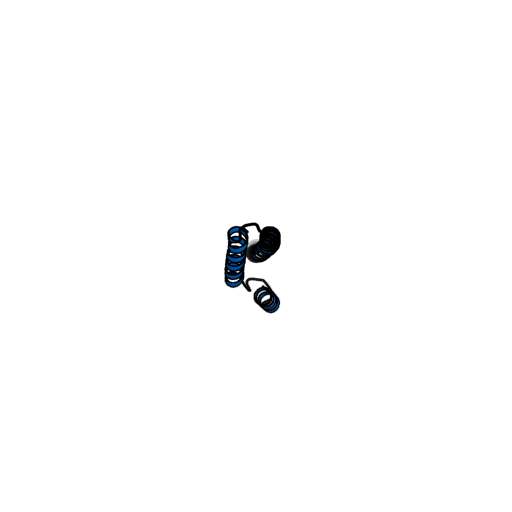 93 ? -13.914 -3.309 8.252 1.00 93.38 93 ASN A CA 1
ATOM 723 C C . ASN A 1 93 ? -12.405 -3.584 8.204 1.00 93.38 93 ASN A C 1
ATOM 725 O O 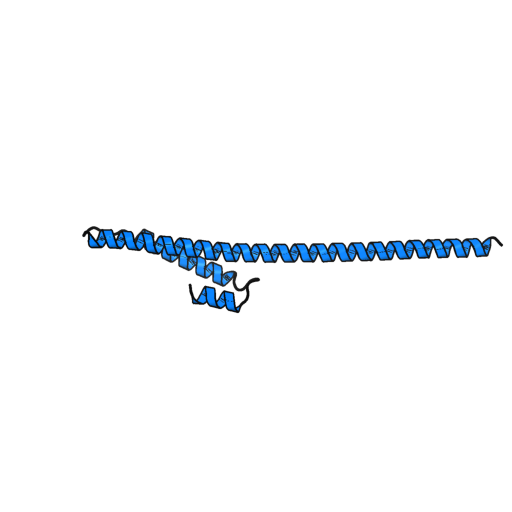. ASN A 1 93 ? -11.850 -3.703 7.111 1.00 93.38 93 ASN A O 1
ATOM 729 N N . MET A 1 94 ? -11.747 -3.727 9.357 1.00 93.31 94 MET A N 1
ATOM 730 C CA . MET A 1 94 ? -10.338 -4.122 9.434 1.00 93.31 94 MET A CA 1
ATOM 731 C C . MET A 1 94 ? -10.124 -5.522 8.836 1.00 93.31 94 MET A C 1
ATOM 733 O O . MET A 1 94 ? -9.202 -5.714 8.043 1.00 93.31 94 MET A O 1
ATOM 737 N N . GLY A 1 95 ? -11.020 -6.476 9.114 1.00 93.62 95 GLY A N 1
ATOM 738 C CA . GLY A 1 95 ? -10.998 -7.814 8.512 1.00 93.62 95 GLY A CA 1
ATOM 739 C C . GLY A 1 95 ? -11.159 -7.793 6.987 1.00 93.62 95 GLY A C 1
ATOM 740 O O . GLY A 1 95 ? -10.437 -8.490 6.270 1.00 93.62 95 GLY A O 1
ATOM 741 N N . LYS A 1 96 ? -12.040 -6.933 6.459 1.00 94.88 96 LYS A N 1
ATOM 742 C CA . LYS A 1 96 ? -12.171 -6.720 5.005 1.00 94.88 96 LYS A CA 1
ATOM 743 C C . LYS A 1 96 ? -10.888 -6.158 4.391 1.00 94.88 96 LYS A C 1
ATOM 745 O O . LYS A 1 96 ? -10.494 -6.601 3.315 1.00 94.88 96 LYS A O 1
ATOM 750 N N . LYS A 1 97 ? -10.213 -5.225 5.073 1.00 93.38 97 LYS A N 1
ATOM 751 C CA . LYS A 1 97 ? -8.934 -4.661 4.607 1.00 93.38 97 LYS A CA 1
ATOM 752 C C . LYS A 1 97 ? -7.799 -5.682 4.634 1.00 93.38 97 LYS A C 1
ATOM 754 O O . LYS A 1 97 ? -6.997 -5.691 3.708 1.00 93.38 97 LYS A O 1
ATOM 759 N N . LEU A 1 98 ? -7.787 -6.606 5.596 1.00 93.25 98 LEU A N 1
ATOM 760 C CA . LEU A 1 98 ? -6.869 -7.748 5.573 1.00 93.25 98 LEU A CA 1
ATOM 761 C C . LEU A 1 98 ? -7.117 -8.662 4.368 1.00 93.25 98 LEU A C 1
ATOM 763 O O . LEU A 1 98 ? -6.167 -9.085 3.712 1.00 93.25 98 LEU A O 1
ATOM 767 N N . ALA A 1 99 ? -8.379 -8.982 4.071 1.00 94.06 99 ALA A N 1
ATOM 768 C CA . ALA A 1 99 ? -8.719 -9.796 2.905 1.00 94.06 99 ALA A CA 1
ATOM 769 C C . ALA A 1 99 ? -8.295 -9.107 1.597 1.00 94.06 99 ALA A C 1
ATOM 771 O O . ALA A 1 99 ? -7.730 -9.751 0.715 1.00 94.06 99 ALA A O 1
ATOM 772 N N . GLU A 1 100 ? -8.498 -7.790 1.507 1.00 91.88 100 GLU A N 1
ATOM 773 C CA . GLU A 1 100 ? -8.025 -6.975 0.389 1.00 91.88 100 GLU A CA 1
ATOM 774 C C . GLU A 1 100 ? -6.493 -6.997 0.284 1.00 91.88 100 GLU A C 1
ATOM 776 O O . GLU A 1 100 ? -5.979 -7.253 -0.802 1.00 91.88 100 GLU A O 1
ATOM 781 N N . MET A 1 101 ? -5.769 -6.832 1.400 1.00 90.69 101 MET A N 1
ATOM 782 C CA . MET A 1 101 ? -4.303 -6.906 1.445 1.00 90.69 101 MET A CA 1
ATOM 783 C C . MET A 1 101 ? -3.800 -8.274 0.972 1.00 90.69 101 MET A C 1
ATOM 785 O O . MET A 1 101 ? -2.927 -8.344 0.116 1.00 90.69 101 MET A O 1
ATOM 789 N N . LYS A 1 102 ? -4.404 -9.371 1.445 1.00 91.06 102 LYS A N 1
ATOM 790 C CA . LYS A 1 102 ? -4.073 -10.738 1.005 1.00 91.06 102 LYS A CA 1
ATOM 791 C C . LYS A 1 102 ? -4.281 -10.942 -0.497 1.00 91.06 102 LYS A C 1
ATOM 793 O O . LYS A 1 102 ? -3.502 -11.661 -1.107 1.00 91.06 102 LYS A O 1
ATOM 798 N N . ALA A 1 103 ? -5.304 -10.322 -1.086 1.00 90.69 103 ALA A N 1
ATOM 799 C CA . ALA A 1 103 ? -5.602 -10.450 -2.512 1.00 90.69 103 ALA A CA 1
ATOM 800 C C . ALA A 1 103 ? -4.627 -9.671 -3.413 1.00 90.69 103 ALA A C 1
ATOM 802 O O . ALA A 1 103 ? -4.405 -10.069 -4.553 1.00 90.69 103 ALA A O 1
ATOM 803 N N . ILE A 1 104 ? -4.061 -8.564 -2.921 1.00 86.00 104 ILE A N 1
ATOM 804 C CA . ILE A 1 104 ? -3.107 -7.726 -3.671 1.00 86.00 104 ILE A CA 1
ATOM 805 C C . ILE A 1 104 ? -1.639 -8.023 -3.325 1.00 86.00 104 ILE A C 1
ATOM 807 O O . ILE A 1 104 ? -0.738 -7.463 -3.946 1.00 86.00 104 ILE A O 1
ATOM 811 N N . SER A 1 105 ? -1.390 -8.869 -2.327 1.00 86.69 105 SER A N 1
ATOM 812 C CA . SER A 1 105 ? -0.064 -9.298 -1.879 1.00 86.69 105 SER A CA 1
ATOM 813 C C . SER A 1 105 ? 0.415 -10.572 -2.590 1.00 86.69 105 SER A C 1
ATOM 815 O O . SER A 1 105 ? -0.400 -11.424 -2.935 1.00 86.69 105 SER A O 1
ATOM 817 N N . PRO A 1 106 ? 1.739 -10.763 -2.764 1.00 79.56 106 PRO A N 1
ATOM 818 C CA . PRO A 1 106 ? 2.816 -9.830 -2.420 1.00 79.56 106 PRO A CA 1
ATOM 819 C C . PRO A 1 106 ? 2.934 -8.665 -3.415 1.00 79.56 106 PRO A C 1
ATOM 821 O O . PRO A 1 106 ? 3.521 -7.640 -3.080 1.00 79.56 106 PRO A O 1
ATOM 824 N N . GLY A 1 107 ? 2.318 -8.775 -4.600 1.00 83.25 107 GLY A N 1
ATOM 825 C CA . GLY A 1 107 ? 2.417 -7.771 -5.659 1.00 83.25 107 GLY A CA 1
ATOM 826 C C . GLY A 1 107 ? 3.886 -7.431 -5.961 1.00 83.25 107 GLY A C 1
ATOM 827 O O . GLY A 1 107 ? 4.700 -8.350 -6.059 1.00 83.25 107 GLY A O 1
ATOM 828 N N . PRO A 1 108 ? 4.250 -6.143 -6.071 1.00 84.12 108 PRO A N 1
ATOM 829 C CA . PRO A 1 108 ? 5.640 -5.704 -6.229 1.00 84.12 108 PRO A CA 1
ATOM 830 C C . PRO A 1 108 ? 6.434 -5.630 -4.911 1.00 84.12 108 PRO A C 1
ATOM 832 O O . PRO A 1 108 ? 7.623 -5.313 -4.933 1.00 84.12 108 PRO A O 1
ATOM 835 N N . MET A 1 109 ? 5.798 -5.870 -3.761 1.00 82.44 109 MET A N 1
ATOM 836 C CA . MET A 1 109 ? 6.456 -5.825 -2.458 1.00 82.44 109 MET A CA 1
ATOM 837 C C . MET A 1 109 ? 7.270 -7.098 -2.216 1.00 82.44 109 MET A C 1
ATOM 839 O O . MET A 1 109 ? 6.925 -8.180 -2.693 1.00 82.44 109 MET A O 1
ATOM 843 N N . ASP A 1 110 ? 8.334 -6.981 -1.421 1.00 87.12 110 ASP A N 1
ATOM 844 C CA . ASP A 1 110 ? 9.122 -8.138 -1.011 1.00 87.12 110 ASP A CA 1
ATOM 845 C C . ASP A 1 110 ? 8.220 -9.208 -0.341 1.00 87.12 110 ASP A C 1
ATOM 847 O O . ASP A 1 110 ? 7.474 -8.888 0.598 1.00 87.12 110 ASP A O 1
ATOM 851 N N . PRO A 1 111 ? 8.261 -10.480 -0.787 1.00 86.75 111 PRO A N 1
ATOM 852 C CA . PRO A 1 111 ? 7.390 -11.531 -0.261 1.00 86.75 111 PRO A CA 1
ATOM 853 C C . PRO A 1 111 ? 7.549 -11.782 1.243 1.00 86.75 111 PRO A C 1
ATOM 855 O O . PRO A 1 111 ? 6.577 -12.143 1.912 1.00 86.75 111 PRO A O 1
ATOM 858 N N . GLN A 1 112 ? 8.751 -11.585 1.797 1.00 89.94 112 GLN A N 1
ATOM 859 C CA . GLN A 1 112 ? 9.008 -11.744 3.226 1.00 89.94 112 GLN A CA 1
ATOM 860 C C . GLN A 1 112 ? 8.415 -10.579 4.023 1.00 89.94 112 GLN A C 1
ATOM 862 O O . GLN A 1 112 ? 7.847 -10.789 5.094 1.00 89.94 112 GLN A O 1
ATOM 867 N N . VAL A 1 113 ? 8.494 -9.354 3.502 1.00 88.12 113 VAL A N 1
ATOM 868 C CA . VAL A 1 113 ? 7.812 -8.197 4.101 1.00 88.12 113 VAL A CA 1
ATOM 869 C C . VAL A 1 113 ? 6.298 -8.391 4.049 1.00 88.12 113 VAL A C 1
ATOM 871 O O . VAL A 1 113 ? 5.621 -8.210 5.060 1.00 88.12 113 VAL A O 1
ATOM 874 N N . SER A 1 114 ? 5.763 -8.838 2.913 1.00 87.88 114 SER A N 1
ATOM 875 C CA . SER A 1 114 ? 4.326 -9.073 2.764 1.00 87.88 114 SER A CA 1
ATOM 876 C C . SER A 1 114 ? 3.797 -10.146 3.705 1.00 87.88 114 SER A C 1
ATOM 878 O O . SER A 1 114 ? 2.721 -9.971 4.277 1.00 87.88 114 SER A O 1
ATOM 880 N N . SER A 1 115 ? 4.526 -11.248 3.881 1.00 87.88 115 SER A N 1
ATOM 881 C CA . SER A 1 115 ? 4.116 -12.308 4.803 1.00 87.88 115 SER A CA 1
ATOM 882 C C . SER A 1 115 ? 4.179 -11.851 6.259 1.00 87.88 115 SER A C 1
ATOM 884 O O . SER A 1 115 ? 3.269 -12.164 7.023 1.00 87.88 115 SER A O 1
ATOM 886 N N . ARG A 1 116 ? 5.183 -11.044 6.635 1.00 90.69 116 ARG A N 1
ATOM 887 C CA . ARG A 1 116 ? 5.260 -10.425 7.968 1.00 90.69 116 ARG A CA 1
ATOM 888 C C . ARG A 1 116 ? 4.089 -9.484 8.230 1.00 90.69 116 ARG A C 1
ATOM 890 O O . ARG A 1 116 ? 3.489 -9.582 9.291 1.00 90.69 116 ARG A O 1
ATOM 897 N N . VAL A 1 117 ? 3.739 -8.612 7.280 1.00 89.00 117 VAL A N 1
ATOM 898 C CA . VAL A 1 117 ? 2.609 -7.676 7.431 1.00 89.00 117 VAL A CA 1
ATOM 899 C C . VAL A 1 117 ? 1.288 -8.428 7.578 1.00 89.00 117 VAL A C 1
ATOM 901 O O . VAL A 1 117 ? 0.513 -8.117 8.470 1.00 89.00 117 VAL A O 1
ATOM 904 N N . ILE A 1 118 ? 1.043 -9.445 6.748 1.00 90.38 118 ILE A N 1
ATOM 905 C CA . ILE A 1 118 ? -0.180 -10.257 6.836 1.00 90.38 118 ILE A CA 1
ATOM 906 C C . ILE A 1 118 ? -0.210 -11.098 8.120 1.00 90.38 118 ILE A C 1
ATOM 908 O O . ILE A 1 118 ? -1.286 -11.332 8.661 1.00 90.38 118 ILE A O 1
ATOM 912 N N . GLY A 1 119 ? 0.945 -11.574 8.590 1.00 89.06 119 GLY A N 1
ATOM 913 C CA . GLY A 1 119 ? 1.053 -12.380 9.807 1.00 89.06 119 GLY A CA 1
ATOM 914 C C . GLY A 1 119 ? 0.964 -11.576 11.106 1.00 89.06 119 GLY A C 1
ATOM 915 O O . GLY A 1 119 ? 0.567 -12.137 12.121 1.00 89.06 119 GLY A O 1
ATOM 916 N N . ALA A 1 120 ? 1.337 -10.294 11.081 1.00 90.00 120 ALA A N 1
ATOM 917 C CA . ALA A 1 120 ? 1.277 -9.386 12.231 1.00 90.00 120 ALA A CA 1
ATOM 918 C C . ALA A 1 120 ? -0.012 -8.549 12.295 1.00 90.00 120 ALA A C 1
ATOM 920 O O . ALA A 1 120 ? -0.166 -7.757 13.225 1.00 90.00 120 ALA A O 1
ATOM 921 N N . TRP A 1 121 ? -0.887 -8.685 11.297 1.00 85.06 121 TRP A N 1
ATOM 922 C CA . TRP A 1 121 ? -2.199 -8.045 11.259 1.00 85.06 121 TRP A CA 1
ATOM 923 C C . TRP A 1 121 ? -3.149 -8.638 12.298 1.00 85.06 121 TRP A C 1
ATOM 925 O O . TRP A 1 121 ? -3.873 -7.843 12.938 1.00 85.06 121 TRP A O 1
#

Sequence (121 aa):
MNMLRNFTIRFVMLAILGIFCLMWAGVGLYSTWSLSRVSDGNEVDRQLVKQMTVLSQGNDQYFRFVTRLSRAMEVKAAGGTPDLASAQQALDNMGKKLAEMKAISPGPMDPQVSSRVIGAW

pLDDT: mean 85.77, std 10.25, range [51.03, 95.69]

Foldseek 3Di:
DVPVVVVVVVVVVVVVVVVVVVVVVVVVVVVVVVVVVVVVVVVLVVLVVVLVVLLVLLVVLVVQLVVLVVVQVVCVVVVHHGDCVSNVVSVVVSVVSLVVNVVSPPRSPDNVVSVVSSVVD

Secondary structure (DSSP, 8-state):
--HHHHHHHHHHHHHHHHHHHHHHHHHHHHHHHHHHHHHHHHHHHHHHHHHHHHHHHHHHHHHHHHHHHHHHHHHHHTTS----HHHHHHHHHHHHHHHHHHHH-STTS-HHHHHHHHHH-

Organism: NCBI:txid1812935

InterPro domains:
  IPR003122 Chemotaxis methyl-accepting receptor Tar-related, ligand-binding [PF02203] (3-101)